Protein AF-A0A022QNS0-F1 (afdb_monomer)

pLDDT: mean 90.02, std 12.85, range [29.64, 98.75]

Structure (mmCIF, N/CA/C/O backbone):
data_AF-A0A022QNS0-F1
#
_entry.id   AF-A0A022QNS0-F1
#
loop_
_atom_site.group_PDB
_atom_site.id
_atom_site.type_symbol
_atom_site.label_atom_id
_atom_site.label_alt_id
_atom_site.label_comp_id
_atom_site.label_asym_id
_atom_site.label_entity_id
_atom_site.label_seq_id
_atom_site.pdbx_PDB_ins_code
_atom_site.Cartn_x
_atom_site.Cartn_y
_atom_site.Cartn_z
_atom_site.occupancy
_atom_site.B_iso_or_equiv
_atom_site.auth_seq_id
_atom_site.auth_comp_id
_atom_site.auth_asym_id
_atom_site.auth_atom_id
_atom_site.pdbx_PDB_model_num
ATOM 1 N N . MET A 1 1 ? 14.277 15.634 12.414 1.00 29.64 1 MET A N 1
ATOM 2 C CA . MET A 1 1 ? 14.971 14.650 11.561 1.00 29.64 1 MET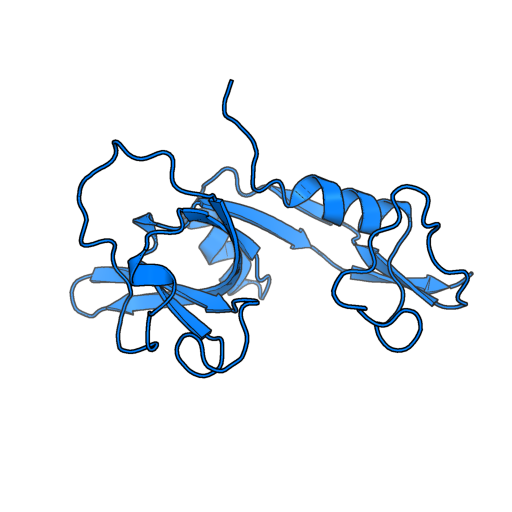 A CA 1
ATOM 3 C C . MET A 1 1 ? 14.335 13.301 11.860 1.00 29.64 1 MET A C 1
ATOM 5 O O . MET A 1 1 ? 14.650 12.698 12.873 1.00 29.64 1 MET A O 1
ATOM 9 N N . THR A 1 2 ? 13.288 12.937 11.122 1.00 36.44 2 THR A N 1
ATOM 10 C CA . THR A 1 2 ? 12.518 11.706 11.355 1.00 36.44 2 THR A CA 1
ATOM 11 C C . THR A 1 2 ? 13.233 10.544 10.680 1.00 36.44 2 THR A C 1
ATOM 13 O O . THR A 1 2 ? 13.563 10.625 9.501 1.00 36.44 2 THR A O 1
ATOM 16 N N . PHE A 1 3 ? 13.521 9.499 11.449 1.00 37.84 3 PHE A N 1
ATOM 17 C CA . PHE A 1 3 ? 14.147 8.268 10.980 1.00 37.84 3 PHE A CA 1
ATOM 18 C C . PHE A 1 3 ? 13.207 7.564 9.984 1.00 37.84 3 PHE A C 1
ATOM 20 O O . PHE A 1 3 ? 12.090 7.183 10.334 1.00 37.84 3 PHE A O 1
ATOM 27 N N . TYR A 1 4 ? 13.639 7.470 8.725 1.00 47.31 4 TYR A N 1
ATOM 28 C CA . TYR A 1 4 ? 12.920 6.840 7.615 1.00 47.31 4 TYR A CA 1
ATOM 29 C C . TYR A 1 4 ? 13.197 5.329 7.590 1.00 47.31 4 TYR A C 1
ATOM 31 O O . TYR A 1 4 ? 13.937 4.854 6.739 1.00 47.31 4 TYR A O 1
ATOM 39 N N . ASP A 1 5 ? 12.606 4.556 8.503 1.00 59.69 5 ASP A N 1
ATOM 40 C CA . ASP A 1 5 ? 12.737 3.083 8.458 1.00 59.69 5 ASP A CA 1
ATOM 41 C C . ASP A 1 5 ? 11.751 2.414 7.474 1.00 59.69 5 ASP A C 1
ATOM 43 O O . ASP A 1 5 ? 11.749 1.198 7.321 1.00 59.69 5 ASP A O 1
ATOM 47 N N . CYS A 1 6 ? 10.919 3.192 6.768 1.00 69.06 6 CYS A N 1
ATOM 48 C CA . CYS A 1 6 ? 10.006 2.717 5.718 1.00 69.06 6 CYS A CA 1
ATOM 49 C C . CYS A 1 6 ? 9.918 3.740 4.584 1.00 69.06 6 CYS A C 1
ATOM 51 O O . CYS A 1 6 ? 8.919 4.448 4.474 1.00 69.06 6 CYS A O 1
ATOM 53 N N . ASP A 1 7 ? 10.975 3.866 3.787 1.00 83.56 7 ASP A N 1
ATOM 54 C CA . ASP A 1 7 ? 10.961 4.688 2.576 1.00 83.56 7 ASP A CA 1
ATOM 55 C C . ASP A 1 7 ? 10.618 3.830 1.350 1.00 83.56 7 ASP A C 1
ATOM 57 O O . ASP A 1 7 ? 11.469 3.134 0.795 1.00 83.56 7 ASP A O 1
ATOM 61 N N . ALA A 1 8 ? 9.357 3.882 0.919 1.00 88.31 8 ALA A N 1
ATOM 62 C CA . ALA A 1 8 ? 8.904 3.214 -0.299 1.00 88.31 8 ALA A CA 1
ATOM 63 C C . ALA A 1 8 ? 9.342 3.932 -1.593 1.00 88.31 8 ALA A C 1
ATOM 65 O O . ALA A 1 8 ? 9.234 3.368 -2.682 1.00 88.31 8 ALA A O 1
ATOM 66 N N . ILE A 1 9 ? 9.852 5.163 -1.506 1.00 91.62 9 ILE A N 1
ATOM 67 C CA . ILE A 1 9 ? 10.226 5.971 -2.672 1.00 91.62 9 ILE A CA 1
ATOM 68 C C . ILE A 1 9 ? 11.539 5.464 -3.267 1.00 91.62 9 ILE A C 1
ATOM 70 O O . ILE A 1 9 ? 11.649 5.355 -4.489 1.00 91.62 9 ILE A O 1
ATOM 74 N N . ALA A 1 10 ? 12.522 5.117 -2.434 1.00 91.56 10 ALA A N 1
ATOM 75 C CA . ALA A 1 10 ? 13.810 4.590 -2.883 1.00 91.56 10 ALA A CA 1
ATOM 76 C C . ALA A 1 10 ? 13.692 3.332 -3.779 1.00 91.56 10 ALA A C 1
ATOM 78 O O . ALA A 1 10 ? 14.222 3.363 -4.897 1.00 91.56 10 ALA A O 1
ATOM 79 N N . PRO A 1 11 ? 12.981 2.252 -3.383 1.00 92.62 11 PRO A N 1
ATOM 80 C CA . PRO A 1 11 ? 12.809 1.091 -4.253 1.00 92.62 11 PRO A CA 1
ATOM 81 C C . PRO A 1 11 ? 12.012 1.429 -5.518 1.00 92.62 11 PRO A C 1
ATOM 83 O O . PRO A 1 11 ? 12.412 1.018 -6.602 1.00 92.62 11 PRO A O 1
ATOM 86 N N . LEU A 1 12 ? 10.950 2.241 -5.438 1.00 95.38 12 LEU A N 1
ATOM 87 C CA . LEU A 1 12 ? 10.206 2.659 -6.635 1.00 95.38 12 LEU A CA 1
ATOM 88 C C . LEU A 1 12 ? 11.068 3.484 -7.601 1.00 95.38 12 LEU A C 1
ATOM 90 O O . LEU A 1 12 ? 10.967 3.309 -8.813 1.00 95.38 12 LEU A O 1
ATOM 94 N N . SER A 1 13 ? 11.964 4.324 -7.083 1.00 94.25 13 SER A N 1
ATOM 95 C CA . SER A 1 13 ? 12.928 5.084 -7.889 1.00 94.25 13 SER A CA 1
ATOM 96 C C . SER A 1 13 ? 13.928 4.161 -8.588 1.00 94.25 13 SER A C 1
ATOM 98 O O . SER A 1 13 ? 14.302 4.409 -9.736 1.00 94.25 13 SER A O 1
ATOM 100 N N . TYR A 1 14 ? 14.335 3.066 -7.934 1.00 93.12 14 TYR A N 1
ATOM 101 C CA . TYR A 1 14 ? 15.128 2.019 -8.577 1.00 93.12 14 TYR A CA 1
ATOM 102 C C . TYR A 1 14 ? 14.353 1.379 -9.735 1.00 93.12 14 TYR A C 1
ATOM 104 O O . TYR A 1 14 ? 14.881 1.310 -10.845 1.00 93.12 14 TYR A O 1
ATOM 112 N N . VAL A 1 15 ? 13.090 0.986 -9.517 1.00 95.12 15 VAL A N 1
ATOM 113 C CA . VAL A 1 15 ? 12.242 0.412 -10.578 1.00 95.12 15 VAL A CA 1
ATOM 114 C C . VAL A 1 15 ? 12.036 1.407 -11.723 1.00 95.12 15 VAL A C 1
ATOM 116 O O . VAL A 1 15 ? 12.094 1.028 -12.887 1.00 95.12 15 VAL A O 1
ATOM 119 N N . GLN A 1 16 ? 11.860 2.696 -11.430 1.00 95.19 16 GLN A N 1
ATOM 120 C CA . GLN A 1 16 ? 11.718 3.734 -12.454 1.00 95.19 16 GLN A CA 1
ATOM 121 C C . GLN A 1 16 ? 12.976 3.854 -13.321 1.00 95.19 16 GLN A C 1
ATOM 123 O O . GLN A 1 16 ? 12.884 4.029 -14.536 1.00 95.19 16 GLN A O 1
ATOM 128 N N . ARG A 1 17 ? 14.159 3.762 -12.703 1.00 93.19 17 ARG A N 1
ATOM 129 C CA . ARG A 1 17 ? 15.442 3.978 -13.378 1.00 93.19 17 ARG A CA 1
ATOM 130 C C . ARG A 1 17 ? 15.931 2.749 -14.135 1.00 93.19 17 ARG A C 1
ATOM 132 O O . ARG A 1 17 ? 16.352 2.873 -15.283 1.00 93.19 17 ARG A O 1
ATOM 139 N N . TYR A 1 18 ? 15.875 1.586 -13.496 1.00 92.38 18 TYR A N 1
ATOM 140 C CA . TYR A 1 18 ? 16.515 0.358 -13.972 1.00 92.38 18 TYR A CA 1
ATOM 141 C C . TYR A 1 18 ? 15.525 -0.740 -14.361 1.00 92.38 18 TYR A C 1
ATOM 143 O O . TYR A 1 18 ? 15.909 -1.665 -15.073 1.00 92.38 18 TYR A O 1
ATOM 151 N N . GLY A 1 19 ? 14.275 -0.637 -13.907 1.00 93.94 19 GLY A N 1
ATOM 152 C CA . GLY A 1 19 ? 13.282 -1.695 -14.028 1.00 93.94 19 GLY A CA 1
ATOM 153 C C . GLY A 1 19 ? 13.555 -2.897 -13.127 1.00 93.94 19 GLY A C 1
ATOM 154 O O . GLY A 1 19 ? 14.604 -3.013 -12.489 1.00 93.94 19 GLY A O 1
ATOM 155 N N . VAL A 1 20 ? 12.581 -3.799 -13.077 1.00 94.50 20 VAL A N 1
ATOM 156 C CA . VAL A 1 20 ? 12.678 -5.101 -12.406 1.00 94.50 20 VAL A CA 1
ATOM 157 C C . VAL A 1 20 ? 12.255 -6.210 -13.362 1.00 94.50 20 VAL A C 1
ATOM 159 O O . VAL A 1 20 ? 11.386 -6.001 -14.207 1.00 94.50 20 VAL A O 1
ATOM 162 N N . CYS A 1 21 ? 12.887 -7.375 -13.251 1.00 93.75 21 CYS A N 1
ATOM 163 C CA . CYS A 1 21 ? 12.499 -8.576 -13.989 1.00 93.75 21 CYS A CA 1
ATOM 164 C C . CYS A 1 21 ? 11.391 -9.338 -13.248 1.00 93.75 21 CYS A C 1
ATOM 166 O O . CYS A 1 21 ? 10.996 -8.969 -12.137 1.00 93.75 21 CYS A O 1
ATOM 168 N N . LEU A 1 22 ? 10.911 -10.428 -13.844 1.00 91.75 22 LEU A N 1
ATOM 169 C CA . LEU A 1 22 ? 9.992 -11.330 -13.163 1.00 91.75 22 LEU A CA 1
ATOM 170 C C . LEU A 1 22 ? 10.716 -12.105 -12.056 1.00 91.75 22 LEU A C 1
ATOM 172 O O . LEU A 1 22 ? 11.914 -12.386 -12.137 1.00 91.75 22 LEU A O 1
ATOM 176 N N . ALA A 1 23 ? 9.964 -12.514 -11.034 1.00 90.81 23 ALA A N 1
ATOM 177 C CA . ALA A 1 23 ? 10.490 -13.369 -9.970 1.00 90.81 23 ALA A CA 1
ATOM 178 C C . ALA A 1 23 ? 10.961 -14.742 -10.492 1.00 90.81 23 ALA A C 1
ATOM 180 O O . ALA A 1 23 ? 11.808 -15.368 -9.867 1.00 90.81 23 ALA A O 1
ATOM 181 N N . SER A 1 24 ? 10.451 -15.207 -11.639 1.00 90.88 24 SER A N 1
ATOM 182 C CA . SER A 1 24 ? 10.941 -16.418 -12.314 1.00 90.88 24 SER A CA 1
ATOM 183 C C . SER A 1 24 ? 12.370 -16.274 -12.842 1.00 90.88 24 SER A C 1
ATOM 185 O O . SER A 1 24 ? 13.099 -17.261 -12.865 1.00 90.88 24 SER A O 1
ATOM 187 N N . ASP A 1 25 ? 12.773 -15.061 -13.231 1.00 90.75 25 ASP A N 1
ATOM 188 C CA . ASP A 1 25 ? 14.111 -14.779 -13.770 1.00 90.75 25 ASP A CA 1
ATOM 189 C C . ASP A 1 25 ? 15.118 -14.473 -12.656 1.00 90.75 25 ASP A C 1
ATOM 191 O O . ASP A 1 25 ? 16.322 -14.674 -12.815 1.00 90.75 25 ASP A O 1
ATOM 195 N N . HIS A 1 26 ? 14.626 -13.983 -11.515 1.00 89.31 26 HIS A N 1
ATOM 196 C CA . HIS A 1 26 ? 15.435 -13.684 -10.339 1.00 89.31 26 HIS A CA 1
ATOM 197 C C . HIS A 1 26 ? 14.666 -14.010 -9.045 1.00 89.31 26 HIS A C 1
ATOM 199 O O . HIS A 1 26 ? 14.072 -13.116 -8.426 1.00 89.31 26 HIS A O 1
ATOM 205 N N . PRO A 1 27 ? 14.642 -15.292 -8.633 1.00 90.00 27 PRO A N 1
ATOM 206 C CA . PRO A 1 27 ? 13.842 -15.748 -7.503 1.00 90.00 27 PRO A CA 1
ATOM 207 C C . PRO A 1 27 ? 14.342 -15.188 -6.173 1.00 90.00 27 PRO A C 1
ATOM 209 O O . PRO A 1 27 ? 15.537 -14.972 -5.966 1.00 90.00 27 PRO A O 1
ATOM 212 N N . TYR A 1 28 ? 13.413 -14.988 -5.238 1.00 88.88 28 TYR A N 1
ATOM 213 C CA . TYR A 1 28 ? 13.757 -14.595 -3.877 1.00 88.88 28 TYR A CA 1
ATOM 214 C C . TYR A 1 28 ? 14.454 -15.749 -3.148 1.00 88.88 28 TYR A C 1
ATOM 216 O O . TYR A 1 28 ? 13.912 -16.850 -3.044 1.00 88.88 28 TYR A O 1
ATOM 224 N N . LEU A 1 29 ? 15.643 -15.481 -2.609 1.00 87.19 29 LEU A N 1
ATOM 225 C CA . LEU A 1 29 ? 16.433 -16.438 -1.841 1.00 87.19 29 LEU A CA 1
ATOM 226 C C . LEU A 1 29 ? 16.578 -15.932 -0.404 1.00 87.19 29 LEU A C 1
ATOM 228 O O . LEU A 1 29 ? 17.270 -14.947 -0.140 1.00 87.19 29 LEU A O 1
ATOM 232 N N . LEU A 1 30 ? 15.913 -16.609 0.535 1.00 85.00 30 LEU A N 1
ATOM 233 C CA . LEU A 1 30 ? 15.929 -16.223 1.944 1.00 85.00 30 LEU A CA 1
ATOM 234 C C . LEU A 1 30 ? 17.366 -16.239 2.492 1.00 85.00 30 LEU A C 1
ATOM 236 O O . LEU A 1 30 ? 18.059 -17.250 2.418 1.00 85.00 30 LEU A O 1
ATOM 240 N N . GLY A 1 31 ? 17.803 -15.113 3.057 1.00 83.19 31 GLY A N 1
ATOM 241 C CA . GLY A 1 31 ? 19.144 -14.961 3.635 1.00 83.19 31 GLY A CA 1
ATOM 242 C C . GLY A 1 31 ? 20.259 -14.672 2.623 1.00 83.19 31 GLY A C 1
ATOM 243 O O . GLY A 1 31 ? 21.387 -14.412 3.040 1.00 83.19 31 GLY A O 1
ATOM 244 N N . ALA A 1 32 ? 19.966 -14.653 1.320 1.00 80.38 32 ALA A N 1
ATOM 245 C CA . ALA A 1 32 ? 20.917 -14.220 0.305 1.00 80.38 32 ALA A CA 1
ATOM 246 C C . ALA A 1 32 ? 20.838 -12.696 0.146 1.00 80.38 32 ALA A C 1
ATOM 248 O O . ALA A 1 32 ? 19.892 -12.158 -0.427 1.00 80.38 32 ALA A O 1
ATOM 249 N N . PHE A 1 33 ? 21.836 -11.990 0.674 1.00 81.25 33 PHE A N 1
ATOM 250 C CA . PHE A 1 33 ? 21.963 -10.547 0.511 1.00 81.25 33 PHE A CA 1
ATOM 251 C C . PHE A 1 33 ? 23.348 -10.206 -0.025 1.00 81.25 33 PHE A C 1
ATOM 253 O O . PHE A 1 33 ? 24.350 -10.384 0.666 1.00 81.25 33 PHE A O 1
ATOM 260 N N . ASP A 1 34 ? 23.388 -9.680 -1.246 1.00 82.06 34 ASP A N 1
ATOM 261 C CA . ASP A 1 34 ? 24.594 -9.135 -1.857 1.00 82.06 34 ASP A CA 1
ATOM 262 C C . ASP A 1 34 ? 24.383 -7.647 -2.162 1.00 82.06 34 ASP A C 1
ATOM 264 O O . ASP A 1 34 ? 23.544 -7.270 -2.978 1.00 82.06 34 ASP A O 1
ATOM 268 N N . ARG A 1 35 ? 25.165 -6.788 -1.497 1.00 80.38 35 ARG A N 1
ATOM 269 C CA . ARG A 1 35 ? 25.118 -5.326 -1.690 1.00 80.38 35 ARG A CA 1
ATOM 270 C C . ARG A 1 35 ? 25.614 -4.895 -3.068 1.00 80.38 35 ARG A C 1
ATOM 272 O O . ARG A 1 35 ? 25.348 -3.765 -3.465 1.00 80.38 35 ARG A O 1
ATOM 279 N N . ASN A 1 36 ? 26.343 -5.765 -3.760 1.00 82.44 36 ASN A N 1
ATOM 280 C CA . ASN A 1 36 ? 26.916 -5.509 -5.075 1.00 82.44 36 ASN A CA 1
ATOM 281 C C . ASN A 1 36 ? 26.130 -6.200 -6.197 1.00 82.44 36 ASN A C 1
ATOM 283 O O . ASN A 1 36 ? 26.573 -6.170 -7.348 1.00 82.44 36 ASN A O 1
ATOM 287 N N . ALA A 1 37 ? 24.977 -6.803 -5.878 1.00 81.19 37 ALA A N 1
ATOM 288 C CA . ALA A 1 37 ? 24.116 -7.434 -6.863 1.00 81.19 37 ALA A CA 1
ATOM 289 C C . ALA A 1 37 ? 23.738 -6.432 -7.963 1.00 81.19 37 ALA A C 1
ATOM 291 O O . ALA A 1 37 ? 23.300 -5.308 -7.699 1.00 81.19 37 ALA A O 1
ATOM 292 N N . GLN A 1 38 ? 23.915 -6.851 -9.212 1.00 80.75 38 GLN A N 1
ATOM 293 C CA . GLN A 1 38 ? 23.515 -6.066 -10.373 1.00 80.75 38 GLN A CA 1
ATOM 294 C C . GLN A 1 38 ? 22.089 -6.422 -10.787 1.00 80.75 38 GLN A C 1
ATOM 296 O O . GLN A 1 38 ? 21.613 -7.529 -10.540 1.00 80.75 38 GLN A O 1
ATOM 301 N N . SER A 1 39 ? 21.413 -5.475 -11.443 1.00 79.12 39 SER A N 1
ATOM 302 C CA . SER A 1 39 ? 20.118 -5.748 -12.068 1.00 79.12 39 SER A CA 1
ATOM 303 C C . SER A 1 39 ? 20.281 -6.904 -13.066 1.00 79.12 39 SER A C 1
ATOM 305 O O . SER A 1 39 ? 21.177 -6.820 -13.912 1.00 79.12 39 SER A O 1
ATOM 307 N N . PRO A 1 40 ? 19.439 -7.949 -13.010 1.00 84.25 40 PRO A N 1
ATOM 308 C CA . PRO A 1 40 ? 19.487 -9.048 -13.965 1.00 84.25 40 PRO A CA 1
ATOM 309 C C . PRO A 1 40 ? 19.441 -8.558 -15.418 1.00 84.25 40 PRO A C 1
ATOM 311 O O . PRO A 1 40 ? 18.744 -7.588 -15.751 1.00 84.25 40 PRO A O 1
ATOM 314 N N . ILE A 1 41 ? 20.203 -9.229 -16.283 1.00 87.62 41 ILE A N 1
ATOM 315 C CA . ILE A 1 41 ? 20.170 -9.007 -17.730 1.00 87.62 41 ILE A CA 1
ATOM 316 C C . ILE A 1 41 ? 19.075 -9.910 -18.293 1.00 87.62 41 ILE A C 1
ATOM 318 O O . ILE A 1 41 ? 19.234 -11.126 -18.350 1.00 87.62 41 ILE A O 1
ATOM 322 N N . VAL A 1 42 ? 17.961 -9.298 -18.672 1.00 91.19 42 VAL A N 1
ATOM 323 C CA . VAL A 1 42 ? 16.763 -9.947 -19.215 1.00 91.19 42 VAL A CA 1
ATOM 324 C C . VAL A 1 42 ? 16.234 -9.108 -20.375 1.00 91.19 42 VAL A C 1
ATOM 326 O O . VAL A 1 42 ? 16.494 -7.904 -20.413 1.00 91.19 42 VAL A O 1
ATOM 329 N N . SER A 1 43 ? 15.492 -9.731 -21.294 1.00 90.50 43 SER A N 1
ATOM 330 C CA . SER A 1 43 ? 14.921 -9.057 -22.469 1.00 90.50 43 SER A CA 1
ATOM 331 C C . SER A 1 43 ? 13.770 -8.106 -22.135 1.00 90.50 43 SER A C 1
ATOM 333 O O . SER A 1 43 ? 13.461 -7.219 -22.927 1.00 90.50 43 SER A O 1
ATOM 335 N N . GLU A 1 44 ? 13.127 -8.300 -20.981 1.00 93.88 44 GLU A N 1
ATOM 336 C CA . GLU A 1 44 ? 11.951 -7.547 -20.547 1.00 93.88 44 GLU A CA 1
ATOM 337 C C . GLU A 1 44 ? 12.121 -7.062 -19.109 1.00 93.88 44 GLU A C 1
ATOM 339 O O . GLU A 1 44 ? 12.422 -7.843 -18.202 1.00 93.88 44 GLU A O 1
ATOM 344 N N . LYS A 1 45 ? 11.890 -5.767 -18.881 1.00 95.00 45 LYS A N 1
ATOM 345 C CA . LYS A 1 45 ? 11.847 -5.184 -17.535 1.00 95.00 45 LYS A CA 1
ATOM 346 C C . LYS A 1 45 ? 10.566 -4.398 -17.323 1.00 95.00 45 LYS A C 1
ATOM 348 O O . LYS A 1 45 ? 10.144 -3.639 -18.187 1.00 95.00 45 LYS A O 1
ATOM 353 N N . ILE A 1 46 ? 9.980 -4.516 -16.139 1.00 95.94 46 ILE A N 1
ATOM 354 C CA . ILE A 1 46 ? 8.852 -3.688 -15.715 1.00 95.94 46 ILE A CA 1
ATOM 355 C C . ILE A 1 46 ? 9.406 -2.408 -15.096 1.00 95.94 46 ILE A C 1
ATOM 357 O O . ILE A 1 46 ? 10.205 -2.459 -14.158 1.00 95.94 46 ILE A O 1
ATOM 361 N N . LYS A 1 47 ? 8.963 -1.257 -15.602 1.00 96.50 47 LYS A N 1
ATOM 362 C CA . LYS A 1 47 ? 9.303 0.074 -15.088 1.00 96.50 47 LYS A CA 1
ATOM 363 C C . LYS A 1 47 ? 8.052 0.805 -14.652 1.00 96.50 47 LYS A C 1
ATOM 365 O O . LYS A 1 47 ? 6.974 0.618 -15.207 1.00 96.50 47 LYS A O 1
ATOM 370 N N . VAL A 1 48 ? 8.209 1.679 -13.666 1.00 96.44 48 VAL A N 1
ATOM 371 C CA . VAL A 1 48 ? 7.144 2.600 -13.259 1.00 96.44 48 VAL A CA 1
ATOM 372 C C . VAL A 1 48 ? 7.283 3.895 -14.049 1.00 96.44 48 VAL A C 1
ATOM 374 O O . VAL A 1 48 ? 8.394 4.395 -14.228 1.00 96.44 48 VAL A O 1
ATOM 377 N N . ARG A 1 49 ? 6.176 4.446 -14.553 1.00 95.69 49 ARG A N 1
ATOM 378 C CA . ARG A 1 49 ? 6.211 5.724 -15.274 1.00 95.69 49 ARG A CA 1
ATOM 379 C C . ARG A 1 49 ? 6.222 6.880 -14.294 1.00 95.69 49 ARG A C 1
ATOM 381 O O . ARG A 1 49 ? 7.077 7.760 -14.401 1.00 95.69 49 ARG A O 1
ATOM 388 N N . LYS A 1 50 ? 5.290 6.876 -13.343 1.00 96.50 50 LYS A N 1
ATOM 389 C CA . LYS A 1 50 ? 5.092 7.990 -12.426 1.00 96.50 50 LYS A CA 1
ATOM 390 C C . LYS A 1 50 ? 4.858 7.500 -11.003 1.00 96.50 50 LYS A C 1
ATOM 392 O O . LYS A 1 50 ? 4.116 6.560 -10.742 1.00 96.50 50 LYS A O 1
ATOM 397 N N . ILE A 1 51 ? 5.529 8.175 -10.081 1.00 97.06 51 ILE A N 1
ATOM 398 C CA . ILE A 1 51 ? 5.458 7.946 -8.642 1.00 97.06 51 ILE A CA 1
ATOM 399 C C . ILE A 1 51 ? 4.734 9.155 -8.052 1.00 97.06 51 ILE A C 1
ATOM 401 O O . ILE A 1 51 ? 5.146 10.292 -8.292 1.00 97.06 51 ILE A O 1
ATOM 405 N N . VAL A 1 52 ? 3.645 8.931 -7.318 1.00 97.75 52 VAL A N 1
ATOM 406 C CA . VAL A 1 52 ? 2.821 10.009 -6.754 1.00 97.75 52 VAL A CA 1
ATOM 407 C C . VAL A 1 52 ? 2.858 9.955 -5.237 1.00 97.75 52 VAL A C 1
ATOM 409 O O . VAL A 1 52 ? 2.418 8.980 -4.631 1.00 97.75 52 VAL A O 1
ATOM 412 N N . LEU A 1 53 ? 3.371 11.022 -4.624 1.00 97.12 53 LEU A N 1
ATOM 413 C CA . LEU A 1 53 ? 3.441 11.165 -3.172 1.00 97.12 53 LEU A CA 1
ATOM 414 C C . LEU A 1 53 ? 2.080 11.588 -2.612 1.00 97.12 53 LEU A C 1
ATOM 416 O O . LEU A 1 53 ? 1.479 12.549 -3.087 1.00 97.12 53 LEU A O 1
ATOM 420 N N . LEU A 1 54 ? 1.626 10.891 -1.575 1.00 96.50 54 LEU A N 1
ATOM 421 C CA . LEU A 1 54 ? 0.366 11.171 -0.881 1.00 96.50 54 LEU A CA 1
ATOM 422 C C . LEU A 1 54 ? 0.544 12.132 0.301 1.00 96.50 54 LEU A C 1
ATOM 424 O O . LEU A 1 54 ? -0.427 12.743 0.744 1.00 96.50 54 LEU A O 1
ATOM 428 N N . GLY A 1 55 ? 1.769 12.268 0.820 1.00 92.88 55 GLY A N 1
ATOM 429 C CA . GLY A 1 55 ? 2.102 13.214 1.890 1.00 92.88 55 GLY A CA 1
ATOM 430 C C . GLY A 1 55 ? 1.296 13.013 3.178 1.00 92.88 55 GLY A C 1
ATOM 431 O O . GLY A 1 55 ? 0.976 13.993 3.846 1.00 92.88 55 GLY A O 1
ATOM 432 N N . GLY A 1 56 ? 0.902 11.776 3.493 1.00 94.56 56 GLY A N 1
ATOM 433 C CA . GLY A 1 56 ? 0.059 11.458 4.647 1.00 94.56 56 GLY A CA 1
ATOM 434 C C . GLY A 1 56 ? -1.436 11.758 4.456 1.00 94.56 56 GLY A C 1
ATOM 435 O O . GLY A 1 56 ? -2.228 11.562 5.376 1.00 94.56 56 GLY A O 1
ATOM 436 N N . SER A 1 57 ? -1.871 12.235 3.283 1.00 97.69 57 SER A N 1
ATOM 437 C CA . SER A 1 57 ? -3.273 12.602 3.053 1.00 97.69 57 SER A CA 1
ATOM 438 C C . SER A 1 57 ? -4.164 11.374 2.865 1.00 97.69 57 SER A C 1
ATOM 440 O O . SER A 1 57 ? -4.172 10.748 1.805 1.00 97.69 57 SER A O 1
ATOM 442 N N . HIS A 1 58 ? -5.005 11.079 3.860 1.00 97.94 58 HIS A N 1
ATOM 443 C CA . HIS A 1 58 ? -6.039 10.042 3.752 1.00 97.94 58 HIS A CA 1
ATOM 444 C C . HIS A 1 58 ? -7.081 10.344 2.666 1.00 97.94 58 HIS A C 1
ATOM 446 O O . HIS A 1 58 ? -7.642 9.423 2.081 1.00 97.94 58 HIS A O 1
ATOM 452 N N . ILE A 1 59 ? -7.339 11.624 2.376 1.00 98.31 59 ILE A N 1
ATOM 453 C CA . ILE A 1 59 ? -8.282 12.027 1.325 1.00 98.31 59 ILE A CA 1
ATOM 454 C C . ILE A 1 59 ? -7.719 11.661 -0.051 1.00 98.31 59 ILE A C 1
ATOM 456 O O . ILE A 1 59 ? -8.413 11.039 -0.852 1.00 98.31 59 ILE A O 1
ATOM 460 N N . GLU A 1 60 ? -6.459 12.007 -0.320 1.00 98.50 60 GLU A N 1
ATOM 461 C CA . GLU A 1 60 ? -5.825 11.674 -1.600 1.00 98.50 60 GLU A CA 1
ATOM 462 C C . GLU A 1 60 ? -5.557 10.171 -1.724 1.00 98.50 60 GLU A C 1
ATOM 464 O O . GLU A 1 60 ? -5.700 9.615 -2.809 1.00 98.50 60 GLU A O 1
ATOM 469 N N . ALA A 1 61 ? -5.265 9.492 -0.612 1.00 98.56 61 ALA A N 1
ATOM 470 C CA . ALA A 1 61 ? -5.109 8.042 -0.579 1.00 98.56 61 ALA A CA 1
ATOM 471 C C . ALA A 1 61 ? -6.399 7.309 -0.983 1.00 98.56 61 ALA A C 1
ATOM 473 O O . ALA A 1 61 ? -6.364 6.418 -1.828 1.00 98.56 61 ALA A O 1
ATOM 474 N N . LYS A 1 62 ? -7.556 7.714 -0.443 1.00 98.69 62 LYS A N 1
ATOM 475 C CA . LYS A 1 62 ? -8.857 7.139 -0.831 1.00 98.69 62 LYS A CA 1
ATOM 476 C C . LYS A 1 62 ? -9.194 7.432 -2.293 1.00 98.69 62 LYS A C 1
ATOM 478 O O . LYS A 1 62 ? -9.570 6.515 -3.010 1.00 98.69 62 LYS A O 1
ATOM 483 N N . LYS A 1 63 ? -8.934 8.655 -2.776 1.00 98.56 63 LYS A N 1
ATOM 484 C CA . LYS A 1 63 ? -9.078 8.989 -4.207 1.00 98.56 63 LYS A CA 1
ATOM 485 C C . LYS A 1 63 ? -8.177 8.142 -5.109 1.00 98.56 63 LYS A C 1
ATOM 487 O O . LYS A 1 63 ? -8.565 7.854 -6.238 1.00 98.56 63 LYS A O 1
ATOM 492 N N . ALA A 1 64 ? -6.972 7.786 -4.657 1.00 98.44 64 ALA A N 1
ATOM 493 C CA . ALA A 1 64 ? -6.089 6.886 -5.395 1.00 98.44 64 ALA A CA 1
ATOM 494 C C . ALA A 1 64 ? -6.722 5.490 -5.507 1.00 98.44 64 ALA A C 1
ATOM 496 O O . ALA A 1 64 ? -6.839 4.972 -6.616 1.00 98.44 64 ALA A O 1
ATOM 497 N N . ILE A 1 65 ? -7.238 4.948 -4.397 1.00 98.69 65 ILE A N 1
ATOM 498 C CA . ILE A 1 65 ? -7.972 3.674 -4.382 1.00 98.69 65 ILE A CA 1
ATOM 499 C C . ILE A 1 65 ? -9.205 3.718 -5.297 1.00 98.69 65 ILE A C 1
ATOM 501 O O . ILE A 1 65 ? -9.382 2.809 -6.102 1.00 98.69 65 ILE A O 1
ATOM 505 N N . ASP A 1 66 ? -10.007 4.787 -5.251 1.00 98.56 66 ASP A N 1
ATOM 506 C CA . ASP A 1 66 ? -11.197 4.956 -6.106 1.00 98.56 66 ASP A CA 1
ATOM 507 C C . ASP A 1 66 ? -10.862 4.951 -7.605 1.00 98.56 66 ASP A C 1
ATOM 509 O O . ASP A 1 66 ? -11.684 4.583 -8.443 1.00 98.56 66 ASP A O 1
ATOM 513 N N . ARG A 1 67 ? -9.639 5.363 -7.954 1.00 97.94 67 ARG A N 1
ATOM 514 C CA . ARG A 1 67 ? -9.108 5.357 -9.325 1.00 97.94 67 ARG A CA 1
ATOM 515 C C . ARG A 1 67 ? -8.396 4.052 -9.687 1.00 97.94 67 ARG A C 1
ATOM 517 O O . ARG A 1 67 ? -7.819 3.961 -10.764 1.00 97.94 67 ARG A O 1
ATOM 524 N N . GLY A 1 68 ? -8.434 3.051 -8.809 1.00 97.38 68 GLY A N 1
ATOM 525 C CA . GLY A 1 68 ? -7.795 1.757 -9.026 1.00 97.38 68 GLY A CA 1
ATOM 526 C C . GLY A 1 68 ? -6.289 1.749 -8.760 1.00 97.38 68 GLY A C 1
ATOM 527 O O . GLY A 1 68 ? -5.603 0.861 -9.259 1.00 97.38 68 GLY A O 1
ATOM 528 N N . HIS A 1 69 ? -5.765 2.703 -7.982 1.00 98.06 69 HIS A N 1
ATOM 529 C CA . HIS A 1 69 ? -4.360 2.741 -7.575 1.00 98.06 69 HIS A CA 1
ATOM 530 C C . HIS A 1 69 ? -4.197 2.341 -6.099 1.00 98.06 69 HIS A C 1
ATOM 532 O O . HIS A 1 69 ? -4.382 3.180 -5.210 1.00 98.06 69 HIS A O 1
ATOM 538 N N . PRO A 1 70 ? -3.798 1.087 -5.812 1.00 98.31 70 PRO A N 1
ATOM 539 C CA . PRO A 1 70 ? -3.248 0.715 -4.515 1.00 98.31 70 PRO A CA 1
ATOM 540 C C . PRO A 1 70 ? -2.072 1.615 -4.133 1.00 98.31 70 PRO A C 1
ATOM 542 O O . PRO A 1 70 ? -1.291 2.033 -4.993 1.00 98.31 70 PRO A O 1
ATOM 545 N N . PHE A 1 71 ? -1.912 1.881 -2.840 1.00 98.44 71 PHE A N 1
ATOM 546 C CA . PHE A 1 71 ? -0.819 2.712 -2.339 1.00 98.44 71 PHE A CA 1
ATOM 547 C C . PHE A 1 71 ? -0.017 1.994 -1.259 1.00 98.44 71 PHE A C 1
ATOM 549 O O . PHE A 1 71 ? -0.525 1.129 -0.553 1.00 98.44 71 PHE A O 1
ATOM 556 N N . ILE A 1 72 ? 1.247 2.371 -1.112 1.00 98.12 72 ILE A N 1
ATOM 557 C CA . ILE A 1 72 ? 2.114 1.896 -0.040 1.00 98.12 72 ILE A CA 1
ATOM 558 C C . ILE A 1 72 ? 1.930 2.818 1.167 1.00 98.12 72 ILE A C 1
ATOM 560 O O . ILE A 1 72 ? 2.052 4.044 1.059 1.00 98.12 72 ILE A O 1
ATOM 564 N N . GLY A 1 73 ? 1.608 2.225 2.313 1.00 96.50 73 GLY A N 1
ATOM 565 C CA . GLY A 1 73 ? 1.451 2.910 3.591 1.00 96.50 73 GLY A CA 1
ATOM 566 C C . GLY A 1 73 ? 2.491 2.447 4.607 1.00 96.50 73 GLY A C 1
ATOM 567 O O . GLY A 1 73 ? 2.887 1.283 4.616 1.00 96.50 73 GLY A O 1
ATOM 568 N N . GLY A 1 74 ? 2.922 3.356 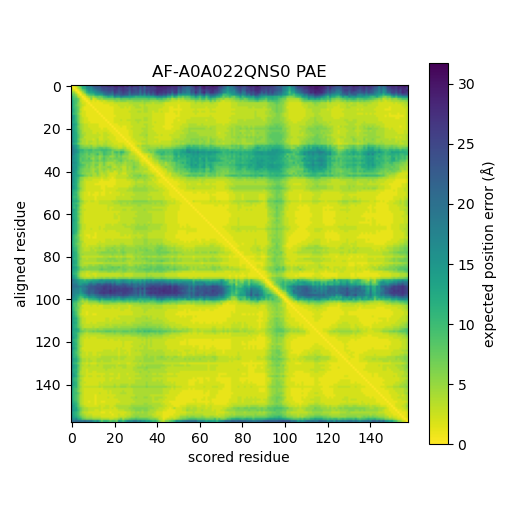5.478 1.00 94.56 74 GLY A N 1
ATOM 569 C CA . GLY A 1 74 ? 3.744 3.021 6.637 1.00 94.56 74 GLY A CA 1
ATOM 570 C C . GLY A 1 74 ? 2.878 2.700 7.854 1.00 94.56 74 GLY A C 1
ATOM 571 O O . GLY A 1 74 ? 1.922 3.417 8.131 1.00 94.56 74 GLY A O 1
ATOM 572 N N . ILE A 1 75 ? 3.233 1.666 8.610 1.00 92.38 75 ILE A N 1
ATOM 573 C CA . ILE A 1 75 ? 2.586 1.296 9.875 1.00 92.38 75 ILE A CA 1
ATOM 574 C C . ILE A 1 75 ? 3.624 1.068 10.969 1.00 92.38 75 ILE A C 1
ATOM 576 O O . ILE A 1 75 ? 4.720 0.569 10.724 1.00 92.38 75 ILE A O 1
ATOM 580 N N . THR A 1 76 ? 3.271 1.419 12.201 1.00 88.69 76 THR A N 1
ATOM 581 C CA . THR A 1 76 ? 4.036 1.023 13.385 1.00 88.69 76 THR A CA 1
ATOM 582 C C . THR A 1 76 ? 3.694 -0.415 13.770 1.00 88.69 76 THR A C 1
ATOM 584 O O . THR A 1 76 ? 2.524 -0.751 13.949 1.00 88.69 76 THR A O 1
ATOM 587 N N . VAL A 1 77 ? 4.707 -1.265 13.941 1.00 88.31 77 VAL A N 1
ATOM 588 C CA . VAL A 1 77 ? 4.530 -2.669 14.326 1.00 88.31 77 VAL A CA 1
ATOM 589 C C . VAL A 1 77 ? 4.432 -2.787 15.841 1.00 88.31 77 VAL A C 1
ATOM 591 O O . VAL A 1 77 ? 5.432 -2.794 16.562 1.00 88.31 77 VAL A O 1
ATOM 594 N N . PHE A 1 78 ? 3.202 -2.895 16.332 1.00 87.50 78 PHE A N 1
ATOM 595 C CA . PHE A 1 78 ? 2.9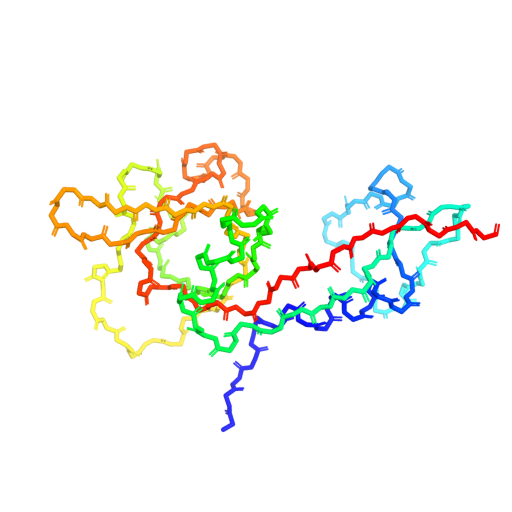35 -3.245 17.723 1.00 87.50 78 PHE A CA 1
ATOM 596 C C . PHE A 1 78 ? 3.068 -4.764 17.920 1.00 87.50 78 PHE A C 1
ATOM 598 O O . PHE A 1 78 ? 2.806 -5.521 16.983 1.00 87.50 78 PHE A O 1
ATOM 605 N N . PRO A 1 79 ? 3.421 -5.248 19.127 1.00 85.44 79 PRO A N 1
ATOM 606 C CA . PRO A 1 79 ? 3.545 -6.685 19.377 1.00 85.44 79 PRO A CA 1
ATOM 607 C C . PRO A 1 79 ? 2.286 -7.493 19.024 1.00 85.44 79 PRO A C 1
ATOM 609 O O . PRO A 1 79 ? 2.396 -8.603 18.518 1.00 85.44 79 PRO A O 1
ATOM 612 N N . ASP A 1 80 ? 1.099 -6.926 19.248 1.00 88.88 80 ASP A N 1
ATOM 613 C CA . ASP A 1 80 ? -0.188 -7.565 18.955 1.00 88.88 80 ASP A CA 1
ATOM 614 C C . ASP A 1 80 ? -0.603 -7.474 17.476 1.00 88.88 80 ASP A C 1
ATOM 616 O O . ASP A 1 80 ? -1.515 -8.187 17.061 1.00 88.88 80 ASP A O 1
ATOM 620 N N . LEU A 1 81 ? 0.072 -6.652 16.660 1.00 91.81 81 LEU A N 1
ATOM 621 C CA . LEU A 1 81 ? -0.107 -6.665 15.206 1.00 91.81 81 LEU A CA 1
ATOM 622 C C . LEU A 1 81 ? 0.472 -7.947 14.602 1.00 91.81 81 LEU A C 1
ATOM 624 O O . LEU A 1 81 ? -0.116 -8.508 13.683 1.00 91.81 81 LEU A O 1
ATOM 628 N N . GLY A 1 82 ? 1.609 -8.422 15.121 1.00 90.06 82 GLY A N 1
ATOM 629 C CA . GLY A 1 82 ? 2.283 -9.620 14.610 1.00 90.06 82 GLY A CA 1
ATOM 630 C C . GLY A 1 82 ? 1.446 -10.895 14.739 1.00 90.06 82 GLY A C 1
ATOM 631 O O . GLY A 1 82 ? 1.573 -11.790 13.915 1.00 90.06 82 GLY A O 1
ATOM 632 N N . THR A 1 83 ? 0.551 -10.955 15.727 1.00 91.25 83 THR A N 1
ATOM 633 C CA . THR A 1 83 ? -0.354 -12.090 15.975 1.00 91.25 83 THR A CA 1
ATOM 634 C C . THR A 1 83 ? -1.809 -11.770 15.620 1.00 91.25 83 THR A C 1
ATOM 636 O O . THR A 1 83 ? -2.729 -12.372 16.172 1.00 91.25 83 THR A O 1
ATOM 639 N N . PHE A 1 84 ? -2.052 -10.768 14.773 1.00 94.56 84 PHE A N 1
ATOM 640 C CA . PHE A 1 84 ? -3.405 -10.403 14.369 1.00 94.56 84 PHE A CA 1
ATOM 641 C C . PHE A 1 84 ? -4.019 -11.485 13.464 1.00 94.56 84 PHE A C 1
ATOM 643 O O . PHE A 1 84 ? -3.543 -11.715 12.360 1.00 94.56 84 PHE A O 1
ATOM 650 N N . GLU A 1 85 ? -5.116 -12.103 13.913 1.00 95.31 85 GLU A N 1
ATOM 651 C CA . GLU A 1 85 ? -5.829 -13.190 13.208 1.00 95.31 85 GLU A CA 1
ATOM 652 C C . GLU A 1 85 ? -6.793 -12.709 12.100 1.00 95.31 85 GLU A C 1
ATOM 654 O O . GLU A 1 85 ? -7.678 -13.450 11.682 1.00 95.31 85 GLU A O 1
ATOM 659 N N . GLY A 1 86 ? -6.768 -11.429 11.714 1.00 94.94 86 GLY A N 1
ATOM 660 C CA . GLY A 1 86 ? -7.634 -10.914 10.637 1.00 94.94 86 GLY A CA 1
ATOM 661 C C . GLY A 1 86 ? -9.091 -10.645 11.030 1.00 94.94 86 GLY A C 1
ATOM 662 O O . GLY A 1 86 ? -9.864 -10.096 10.244 1.00 94.94 86 GLY A O 1
ATOM 663 N N . LYS A 1 87 ? -9.491 -10.976 12.262 1.00 94.25 87 LYS A N 1
ATOM 664 C CA . LYS A 1 87 ? -10.867 -10.782 12.739 1.00 94.25 87 LYS A CA 1
ATOM 665 C C . LYS A 1 87 ? -11.141 -9.320 13.094 1.00 94.25 87 LYS A C 1
ATOM 667 O O . LYS A 1 87 ? -10.613 -8.782 14.068 1.00 94.25 87 LYS A O 1
ATOM 672 N N . GLY A 1 88 ? -12.062 -8.707 12.353 1.00 95.75 88 GLY A N 1
ATOM 673 C CA . GLY A 1 88 ? -12.501 -7.331 12.586 1.00 95.75 88 GLY A CA 1
ATOM 674 C C . GLY A 1 88 ? -11.456 -6.298 12.161 1.00 95.75 88 GLY A C 1
ATOM 675 O O . GLY A 1 88 ? -10.627 -6.564 11.300 1.00 95.75 88 GLY A O 1
ATOM 676 N N . ILE A 1 89 ? -11.533 -5.095 12.733 1.00 97.31 89 ILE A N 1
ATOM 677 C CA . ILE A 1 89 ? -10.585 -4.006 12.456 1.00 97.31 89 ILE A CA 1
ATOM 678 C C . ILE A 1 89 ? -9.504 -4.014 13.538 1.00 97.31 89 ILE A C 1
ATOM 680 O O . ILE A 1 89 ? -9.802 -3.843 14.726 1.00 97.31 89 ILE A O 1
ATOM 684 N N . TYR A 1 90 ? -8.250 -4.185 13.132 1.00 96.06 90 TYR A N 1
ATOM 685 C CA . TYR A 1 90 ? -7.107 -4.022 14.012 1.00 96.06 90 TYR A CA 1
ATOM 686 C C . TYR A 1 90 ? -7.006 -2.570 14.483 1.00 96.06 90 TYR A C 1
ATOM 688 O O . TYR A 1 90 ? -7.059 -1.6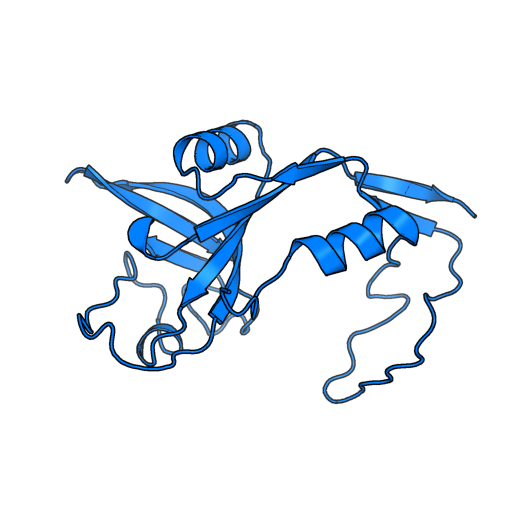15 13.702 1.00 96.06 90 TYR A O 1
ATOM 696 N N . ARG A 1 91 ? -6.834 -2.426 15.795 1.00 92.00 91 ARG A N 1
ATOM 697 C CA . ARG A 1 91 ? -6.623 -1.161 16.492 1.00 92.00 91 ARG A CA 1
ATOM 698 C C . ARG A 1 91 ? -5.499 -1.379 17.480 1.00 92.00 91 ARG A C 1
ATOM 700 O O . ARG A 1 91 ? -5.487 -2.398 18.170 1.00 92.00 91 ARG A O 1
ATOM 707 N N . ASN A 1 92 ? -4.628 -0.393 17.627 1.00 81.69 92 ASN A N 1
ATOM 708 C CA . ASN A 1 92 ? -3.647 -0.437 18.687 1.00 81.69 92 ASN A CA 1
ATOM 709 C C . ASN A 1 92 ? -4.343 -0.167 20.032 1.00 81.69 92 ASN A C 1
ATOM 711 O O . ASN A 1 92 ? -4.708 0.967 20.348 1.00 81.69 92 ASN A O 1
ATOM 715 N N . LYS A 1 93 ? -4.519 -1.215 20.841 1.00 68.12 93 LYS A N 1
ATOM 716 C CA . LYS A 1 93 ? -5.071 -1.100 22.203 1.00 68.12 93 LYS A CA 1
ATOM 717 C C . LYS A 1 93 ? -4.033 -0.578 23.199 1.00 68.12 93 LYS A C 1
ATOM 719 O O . LYS A 1 93 ? -4.384 -0.065 24.263 1.00 68.12 93 LYS A O 1
ATOM 724 N N . LEU A 1 94 ? -2.751 -0.680 22.854 1.00 63.56 94 LEU A N 1
ATOM 725 C CA . LEU A 1 94 ? -1.628 -0.225 23.656 1.00 63.56 94 LEU A CA 1
ATOM 726 C C . LEU A 1 94 ? -1.441 1.277 23.408 1.00 63.56 94 LEU A C 1
ATOM 728 O O . LEU A 1 94 ? -0.611 1.695 22.607 1.00 63.56 94 LEU A O 1
ATOM 732 N N . LYS A 1 95 ? -2.192 2.119 24.131 1.00 57.91 95 LYS A N 1
ATOM 733 C CA . LYS A 1 95 ? -2.127 3.602 24.088 1.00 57.91 95 LYS A CA 1
ATOM 734 C C . LYS A 1 95 ? -0.727 4.218 24.334 1.00 57.91 95 LYS A C 1
ATOM 736 O O . LYS A 1 95 ? -0.593 5.437 24.405 1.00 57.91 95 LYS A O 1
ATOM 741 N N . ASN A 1 96 ? 0.314 3.407 24.513 1.00 56.81 96 ASN A N 1
ATOM 742 C CA . ASN A 1 96 ? 1.642 3.831 24.929 1.00 56.81 96 ASN A CA 1
ATOM 743 C C . ASN A 1 96 ? 2.510 4.251 23.740 1.00 56.81 96 ASN A C 1
ATOM 745 O O . ASN A 1 96 ? 3.171 3.429 23.127 1.00 56.81 96 ASN A O 1
ATOM 749 N N . LYS A 1 97 ? 2.588 5.555 23.474 1.00 54.88 97 LYS A N 1
ATOM 750 C CA . LYS A 1 97 ? 3.439 6.155 22.428 1.00 54.88 97 LYS A CA 1
ATOM 751 C C . LYS A 1 97 ? 4.956 6.112 22.722 1.00 54.88 97 LYS A C 1
ATOM 753 O O . LYS A 1 97 ? 5.734 6.631 21.935 1.00 54.88 97 LYS A O 1
ATOM 758 N N . ASN A 1 98 ? 5.381 5.506 23.837 1.00 52.81 98 ASN A N 1
ATOM 759 C CA . ASN A 1 98 ? 6.742 5.625 24.390 1.00 52.81 98 ASN A CA 1
ATOM 760 C C . ASN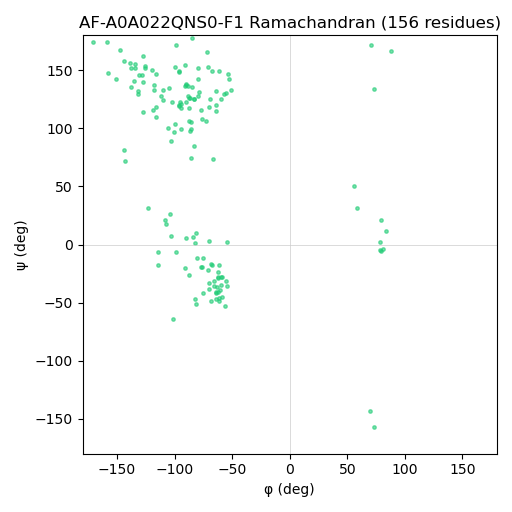 A 1 98 ? 7.646 4.400 24.153 1.00 52.81 98 ASN A C 1
ATOM 762 O O . ASN A 1 98 ? 8.560 4.149 24.937 1.00 52.81 98 ASN A O 1
ATOM 766 N N . LYS A 1 99 ? 7.409 3.609 23.103 1.00 59.31 99 LYS A N 1
ATOM 767 C CA . LYS A 1 99 ? 8.324 2.529 22.706 1.00 59.31 99 LYS A CA 1
ATOM 768 C C . LYS A 1 99 ? 8.860 2.792 21.302 1.00 59.31 99 LYS A C 1
ATOM 770 O O . LYS A 1 99 ? 8.098 3.169 20.417 1.00 59.31 99 LYS A O 1
ATOM 775 N N . ASN A 1 100 ? 10.162 2.558 21.117 1.00 62.25 100 ASN A N 1
ATOM 776 C CA . ASN A 1 100 ? 10.828 2.494 19.814 1.00 62.25 100 ASN A CA 1
ATOM 777 C C . ASN A 1 100 ? 10.311 1.267 19.051 1.00 62.25 100 ASN A C 1
ATOM 779 O O . ASN A 1 100 ? 10.962 0.225 19.008 1.00 62.25 100 ASN A O 1
ATOM 783 N N . TRP A 1 101 ? 9.085 1.347 18.550 1.00 72.50 101 TRP A N 1
ATOM 784 C CA . TRP A 1 101 ? 8.493 0.294 17.744 1.00 72.50 101 TRP A CA 1
ATOM 785 C C . TRP A 1 101 ? 9.013 0.373 16.315 1.00 72.50 101 TRP A C 1
ATOM 787 O O . TRP A 1 101 ? 9.217 1.463 15.779 1.00 72.50 101 TRP A O 1
ATOM 797 N N . ALA A 1 102 ? 9.231 -0.796 15.716 1.00 82.88 102 ALA A N 1
ATOM 798 C CA . ALA A 1 102 ? 9.645 -0.895 14.328 1.00 82.88 102 ALA A CA 1
ATOM 799 C C . ALA A 1 102 ? 8.568 -0.296 13.414 1.00 82.88 102 ALA A C 1
ATOM 801 O O . ALA A 1 102 ? 7.372 -0.354 13.717 1.00 82.88 102 ALA A O 1
ATOM 802 N N . ARG A 1 103 ? 8.994 0.263 12.283 1.00 86.69 103 ARG A N 1
ATOM 803 C CA . ARG A 1 103 ? 8.091 0.625 11.191 1.00 86.69 103 ARG A CA 1
ATOM 804 C C . ARG A 1 103 ? 8.073 -0.501 10.162 1.00 86.69 103 ARG A C 1
ATOM 806 O O . ARG A 1 103 ? 9.070 -1.196 9.991 1.00 86.69 103 ARG A O 1
ATOM 813 N N . HIS A 1 104 ? 6.940 -0.671 9.494 1.00 92.88 104 HIS A N 1
ATOM 814 C CA . HIS A 1 104 ? 6.760 -1.601 8.381 1.00 92.88 104 HIS A CA 1
ATOM 815 C C . HIS A 1 104 ? 6.010 -0.924 7.232 1.00 92.88 104 HIS A C 1
ATOM 817 O O . HIS A 1 104 ? 5.230 0.005 7.459 1.00 92.88 104 HIS A O 1
ATOM 823 N N . ALA A 1 105 ? 6.262 -1.373 6.005 1.00 95.19 105 ALA A N 1
ATOM 824 C CA . ALA A 1 105 ? 5.574 -0.904 4.809 1.00 95.19 105 ALA A CA 1
ATOM 825 C C . ALA A 1 105 ? 4.578 -1.968 4.351 1.00 95.19 105 ALA A C 1
ATOM 827 O O . ALA A 1 105 ? 4.906 -3.152 4.294 1.00 95.19 105 ALA A O 1
ATOM 828 N N . VAL A 1 106 ? 3.365 -1.546 4.011 1.00 97.06 106 VAL A N 1
ATOM 829 C CA . VAL A 1 106 ? 2.289 -2.442 3.583 1.00 97.06 106 VAL A CA 1
ATOM 830 C C . VAL A 1 106 ? 1.580 -1.901 2.348 1.00 97.06 106 VAL A C 1
ATOM 832 O O . VAL A 1 106 ? 1.573 -0.689 2.116 1.00 97.06 106 VAL A O 1
ATOM 835 N N . LEU A 1 107 ? 0.964 -2.785 1.562 1.00 98.44 107 LEU A N 1
ATOM 836 C CA . LEU A 1 107 ? 0.156 -2.386 0.414 1.00 98.44 107 LEU A CA 1
ATOM 837 C C . LEU A 1 107 ? -1.294 -2.188 0.857 1.00 98.44 107 LEU A C 1
ATOM 839 O O . LEU A 1 107 ? -1.922 -3.100 1.386 1.00 98.44 107 LEU A O 1
ATOM 843 N N . VAL A 1 108 ? -1.848 -1.005 0.630 1.00 98.75 108 VAL A N 1
ATOM 844 C CA . VAL A 1 108 ? -3.262 -0.716 0.856 1.00 98.75 108 VAL A CA 1
ATOM 845 C C . VAL A 1 108 ? -4.012 -0.906 -0.452 1.00 98.75 108 VAL A C 1
ATOM 847 O O . VAL A 1 108 ? -3.711 -0.248 -1.447 1.00 98.75 108 VAL A O 1
ATOM 850 N N . VAL A 1 109 ? -4.995 -1.804 -0.437 1.00 98.62 109 VAL A N 1
ATOM 851 C CA . VAL A 1 109 ? -5.749 -2.243 -1.626 1.00 98.62 109 VAL A CA 1
ATOM 852 C C . VAL A 1 109 ? -7.224 -1.845 -1.580 1.00 98.62 109 VAL A C 1
ATOM 854 O O . VAL A 1 109 ? -7.954 -2.034 -2.546 1.00 98.62 109 VAL A O 1
ATOM 857 N N . GLY A 1 110 ? -7.680 -1.288 -0.460 1.00 98.75 110 GLY A N 1
ATOM 858 C CA . GLY A 1 110 ? -9.062 -0.869 -0.280 1.00 98.75 110 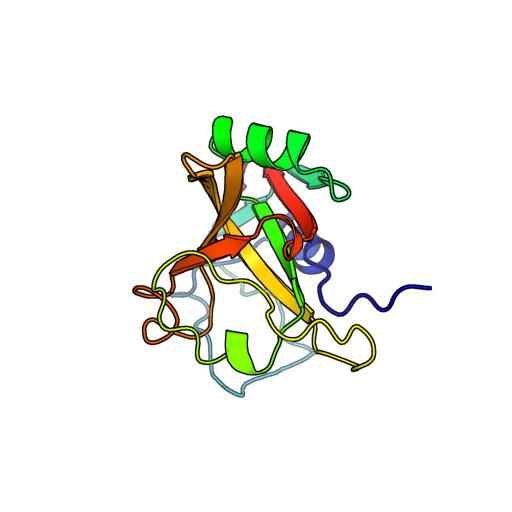GLY A CA 1
ATOM 859 C C . GLY A 1 110 ? -9.259 -0.067 0.997 1.00 98.75 110 GLY A C 1
ATOM 860 O O . GLY A 1 110 ? -8.355 0.050 1.826 1.00 98.75 110 GLY A O 1
ATOM 861 N N . TYR A 1 111 ? -10.462 0.461 1.182 1.00 98.75 111 TYR A N 1
ATOM 862 C CA . TYR A 1 111 ? -10.884 1.085 2.431 1.00 98.75 111 TY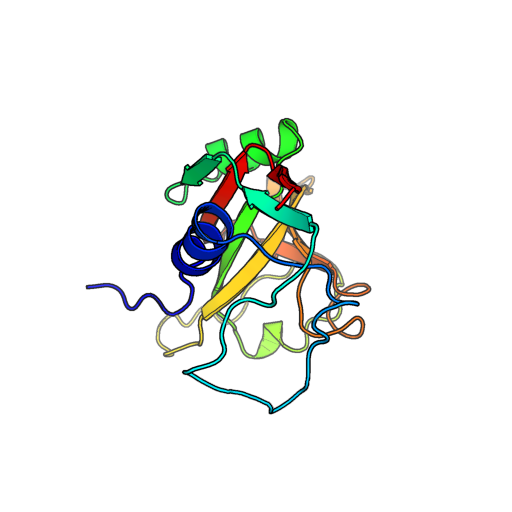R A CA 1
ATOM 863 C C . TYR A 1 111 ? -12.378 0.861 2.666 1.00 98.75 111 TYR A C 1
ATOM 865 O O . TYR A 1 111 ? -13.108 0.423 1.778 1.00 98.75 111 TYR A O 1
ATOM 873 N N . GLY A 1 112 ? -12.835 1.145 3.879 1.00 98.44 112 GLY A N 1
ATOM 874 C CA . GLY A 1 112 ? -14.247 1.121 4.221 1.00 98.44 112 GLY A CA 1
ATOM 875 C C . GLY A 1 112 ? -14.542 1.956 5.455 1.00 98.44 112 GLY A C 1
ATOM 876 O O . GLY A 1 112 ? -13.639 2.472 6.114 1.00 98.44 112 GLY A O 1
ATOM 877 N N . VAL A 1 113 ? -15.832 2.079 5.751 1.00 98.06 113 VAL A N 1
ATOM 878 C CA . VAL A 1 113 ? -16.339 2.793 6.921 1.00 98.06 113 VAL A CA 1
ATOM 879 C C . VAL A 1 113 ? -17.365 1.900 7.604 1.00 98.06 113 VAL A C 1
ATOM 881 O O . VAL A 1 113 ? -18.227 1.317 6.945 1.00 98.06 113 VAL A O 1
ATOM 884 N N . THR A 1 114 ? -17.258 1.735 8.919 1.00 97.31 114 THR A N 1
ATOM 885 C CA . THR A 1 114 ? -18.263 0.999 9.692 1.00 97.31 114 THR A CA 1
ATOM 886 C C . THR A 1 114 ? -19.556 1.806 9.810 1.00 97.31 114 THR A C 1
ATOM 888 O O . THR A 1 114 ? -19.573 3.020 9.621 1.00 97.31 114 THR A O 1
ATOM 891 N N . PHE A 1 115 ? -20.651 1.158 10.218 1.00 96.25 115 PHE A N 1
ATOM 892 C CA . PHE A 1 115 ? -21.908 1.860 10.508 1.00 96.25 115 PHE A CA 1
ATOM 893 C C . PHE A 1 115 ? -21.758 2.936 11.602 1.00 96.25 115 PHE A C 1
ATOM 895 O O . PHE A 1 115 ? -22.477 3.929 11.601 1.00 96.25 115 PHE A O 1
ATOM 902 N N . SER A 1 116 ? -20.800 2.764 12.519 1.00 94.94 116 SER A N 1
ATOM 903 C CA . SER A 1 116 ? -20.483 3.740 13.566 1.00 94.94 116 SER A CA 1
ATOM 904 C C . SER A 1 116 ? -19.535 4.856 13.106 1.00 94.94 116 SER A C 1
ATOM 906 O O . SER A 1 116 ? -19.092 5.640 13.940 1.00 94.94 116 SER A O 1
ATOM 908 N N . GLY A 1 117 ? -19.193 4.919 11.814 1.00 96.50 117 GLY A N 1
ATOM 909 C CA . GLY A 1 117 ? -18.342 5.961 11.235 1.00 96.50 117 GLY A CA 1
ATOM 910 C C . GLY A 1 117 ? -16.837 5.721 11.364 1.00 96.50 117 GLY A C 1
ATOM 911 O O . GLY A 1 117 ? -16.058 6.631 11.105 1.00 96.50 117 GLY A O 1
ATOM 912 N N . GLU A 1 118 ? -16.400 4.525 11.764 1.00 95.81 118 GLU A N 1
ATOM 913 C CA . GLU A 1 118 ? -14.972 4.229 11.876 1.00 95.81 118 GLU A CA 1
ATOM 914 C C . GLU A 1 118 ? -14.385 3.838 10.522 1.00 95.81 118 GLU A C 1
ATOM 916 O O . GLU A 1 118 ? -14.843 2.886 9.888 1.00 95.81 118 GLU A O 1
ATOM 921 N N . GLU A 1 119 ? -13.339 4.543 10.107 1.00 98.06 119 GLU A N 1
ATOM 922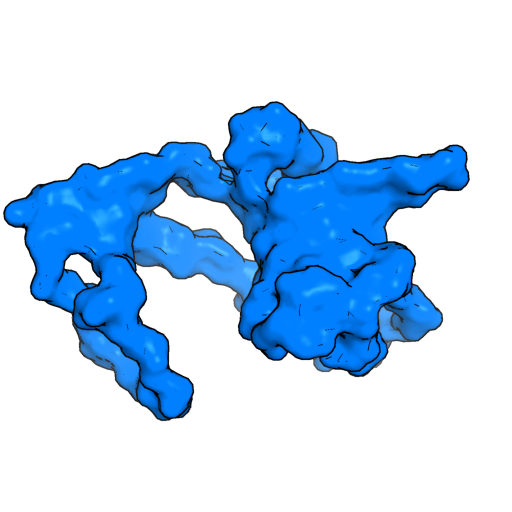 C CA . GLU A 1 119 ? -12.656 4.301 8.842 1.00 98.06 119 GLU A CA 1
ATOM 923 C C . GLU A 1 119 ? -11.508 3.298 8.996 1.00 98.06 119 GLU A C 1
ATOM 925 O O . GLU A 1 119 ? -10.703 3.365 9.931 1.00 98.06 119 GLU A O 1
ATOM 930 N N . TYR A 1 120 ? -11.406 2.377 8.044 1.00 98.50 120 TYR A N 1
ATOM 931 C CA . TYR A 1 120 ? -10.339 1.386 7.997 1.00 98.50 120 TYR A CA 1
ATOM 932 C C . TYR A 1 120 ? -9.814 1.199 6.576 1.00 98.50 120 TYR A C 1
ATOM 934 O O . TYR A 1 120 ? -10.545 1.338 5.596 1.00 98.50 120 TYR A O 1
ATOM 942 N N . TYR A 1 121 ? -8.546 0.818 6.477 1.00 98.75 121 TYR A N 1
ATOM 943 C CA . TYR A 1 121 ? -7.920 0.342 5.253 1.00 98.75 121 TYR A CA 1
ATOM 944 C C . TYR A 1 121 ? -7.937 -1.183 5.193 1.00 98.75 121 TYR A C 1
ATOM 946 O O . TYR A 1 121 ? -7.849 -1.852 6.220 1.00 98.75 121 TYR A O 1
ATOM 954 N N . ILE A 1 122 ? -8.031 -1.727 3.983 1.00 98.75 122 ILE A N 1
ATOM 955 C CA . ILE A 1 122 ? -7.755 -3.131 3.684 1.00 98.75 122 ILE A CA 1
ATOM 956 C C . ILE A 1 122 ? -6.304 -3.197 3.224 1.00 98.75 122 ILE A C 1
ATOM 958 O O . ILE A 1 122 ? -5.928 -2.582 2.224 1.00 98.75 122 ILE A O 1
ATOM 962 N N . VAL A 1 123 ? -5.499 -3.917 3.989 1.00 98.50 123 VAL A N 1
ATOM 963 C CA . VAL A 1 123 ? -4.059 -4.036 3.809 1.00 98.50 123 VAL A CA 1
ATOM 964 C C . VAL A 1 123 ? -3.722 -5.440 3.335 1.00 98.50 123 VAL A C 1
ATOM 966 O O . VAL A 1 123 ? -4.180 -6.402 3.940 1.00 98.50 123 VAL A O 1
ATOM 969 N N . GLN A 1 124 ? -2.883 -5.540 2.309 1.00 98.38 124 GLN A N 1
ATOM 970 C CA . GLN A 1 124 ? -2.161 -6.745 1.930 1.00 98.38 124 GLN A CA 1
ATOM 971 C C . GLN A 1 124 ? -0.757 -6.690 2.536 1.00 98.38 124 GLN A C 1
ATOM 973 O O . GLN A 1 124 ? 0.023 -5.769 2.269 1.00 98.38 124 GLN A O 1
ATOM 978 N N . ASN A 1 125 ? -0.459 -7.664 3.391 1.00 97.44 125 ASN A N 1
ATOM 979 C CA . ASN A 1 125 ? 0.814 -7.769 4.091 1.00 97.44 125 ASN A CA 1
ATOM 980 C C . ASN A 1 125 ? 1.750 -8.775 3.398 1.00 97.44 125 ASN A C 1
ATOM 982 O O . ASN A 1 125 ? 1.362 -9.486 2.476 1.00 97.44 125 ASN A O 1
ATOM 986 N N . SER A 1 126 ? 3.001 -8.825 3.851 1.00 95.19 126 SER A N 1
ATOM 987 C CA . SER A 1 126 ? 4.066 -9.668 3.304 1.00 95.19 126 SER A CA 1
ATOM 988 C C . SER A 1 126 ? 4.680 -10.596 4.365 1.00 95.19 126 SER A C 1
ATOM 990 O O . SER A 1 126 ? 5.879 -10.864 4.330 1.00 95.19 126 SER A O 1
ATOM 992 N N . TRP A 1 127 ? 3.885 -11.037 5.348 1.00 95.31 127 TRP A N 1
ATOM 993 C CA . TRP A 1 127 ? 4.311 -11.920 6.452 1.00 95.31 127 TRP A CA 1
ATOM 994 C C . TRP A 1 127 ? 3.783 -13.358 6.323 1.00 95.31 127 TRP A C 1
ATOM 996 O O . TRP A 1 127 ? 3.810 -14.114 7.289 1.00 95.31 127 TRP A O 1
ATOM 1006 N N . GLY A 1 128 ? 3.338 -13.736 5.124 1.00 94.12 128 GLY A N 1
ATOM 1007 C CA . GLY A 1 128 ? 2.721 -15.031 4.848 1.00 94.12 128 GLY A CA 1
ATOM 1008 C C . GLY A 1 128 ? 1.211 -15.036 5.076 1.00 94.12 128 GLY A C 1
ATOM 1009 O O . GLY A 1 128 ? 0.648 -14.115 5.673 1.00 94.12 128 GLY A O 1
ATOM 1010 N N . ASP A 1 129 ? 0.569 -16.090 4.580 1.00 95.00 129 ASP A N 1
ATOM 1011 C CA . ASP A 1 129 ? -0.893 -16.198 4.536 1.00 95.00 129 ASP A CA 1
ATOM 1012 C C . ASP A 1 129 ? -1.507 -16.520 5.909 1.00 95.00 129 ASP A C 1
ATOM 1014 O O . ASP A 1 129 ? -2.679 -16.234 6.142 1.00 95.00 129 ASP A O 1
ATOM 1018 N N . ASP A 1 130 ? -0.702 -17.035 6.846 1.00 96.25 130 ASP A N 1
ATOM 1019 C CA . ASP A 1 130 ? -1.106 -17.293 8.236 1.00 96.25 130 ASP A CA 1
ATOM 1020 C C . ASP A 1 130 ? -1.360 -16.002 9.033 1.00 96.25 130 ASP A C 1
ATOM 1022 O O . ASP A 1 130 ? -1.967 -16.031 10.106 1.00 96.25 130 ASP A O 1
ATOM 1026 N N . TRP A 1 131 ? -0.873 -14.859 8.541 1.00 97.56 131 TRP A N 1
ATOM 1027 C CA . TRP A 1 131 ? -1.150 -13.569 9.152 1.00 97.56 131 TRP A CA 1
ATOM 1028 C C . TRP A 1 131 ? -2.475 -13.006 8.640 1.00 97.56 131 TRP A C 1
ATOM 1030 O O . TRP A 1 131 ? -2.724 -12.956 7.436 1.00 97.56 131 TRP A O 1
ATOM 1040 N N . GLY A 1 132 ? -3.295 -12.477 9.546 1.00 97.12 132 GLY A N 1
ATOM 1041 C CA . GLY A 1 132 ? -4.546 -11.842 9.164 1.00 97.12 132 GLY A CA 1
ATOM 1042 C C . GLY A 1 132 ? -5.584 -12.842 8.647 1.00 97.12 132 GLY A C 1
ATOM 1043 O O . GLY A 1 132 ? -5.726 -13.947 9.158 1.00 97.12 132 GLY A O 1
ATOM 1044 N N . ASP A 1 133 ? -6.341 -12.407 7.647 1.00 97.69 133 ASP A N 1
ATOM 1045 C CA . ASP A 1 133 ? -7.262 -13.218 6.857 1.00 97.69 133 ASP A CA 1
ATOM 1046 C C . ASP A 1 133 ? -6.591 -13.500 5.508 1.00 97.69 133 ASP A C 1
ATOM 1048 O O . ASP A 1 133 ? -6.704 -12.703 4.576 1.00 97.69 133 ASP A O 1
ATOM 1052 N N . ASN A 1 134 ? -5.819 -14.590 5.432 1.00 96.94 134 ASN A N 1
ATOM 1053 C CA . ASN A 1 134 ? -5.065 -14.990 4.237 1.00 96.94 134 ASN A CA 1
ATOM 1054 C C . ASN A 1 134 ? -4.119 -13.881 3.728 1.00 96.94 134 ASN A C 1
ATOM 1056 O O . ASN A 1 134 ? -4.172 -13.472 2.568 1.00 96.94 134 ASN A O 1
ATOM 1060 N N . GLY A 1 135 ? -3.305 -13.317 4.626 1.00 97.62 135 GLY A N 1
ATOM 1061 C CA . GLY A 1 135 ? -2.377 -12.220 4.325 1.00 97.62 135 GLY A CA 1
ATOM 1062 C C . GLY A 1 135 ? -3.022 -10.828 4.257 1.00 97.62 135 GLY A C 1
ATOM 1063 O O . GLY A 1 135 ? -2.307 -9.824 4.138 1.00 97.62 135 GLY A O 1
ATOM 1064 N N . LEU A 1 136 ? -4.354 -10.733 4.363 1.00 98.44 136 LEU A N 1
ATOM 1065 C CA . LEU A 1 136 ? -5.097 -9.472 4.381 1.00 98.44 136 LEU A CA 1
ATOM 1066 C C . LEU A 1 136 ? -5.481 -9.048 5.803 1.00 98.44 136 LEU A C 1
ATOM 1068 O O . LEU A 1 136 ? -5.698 -9.862 6.695 1.00 98.44 136 LEU A O 1
ATOM 1072 N N . GLY A 1 137 ? -5.640 -7.745 6.027 1.00 98.19 137 GLY A N 1
ATOM 1073 C CA . GLY A 1 137 ? -6.108 -7.224 7.309 1.00 98.19 137 GLY A CA 1
ATOM 1074 C C . GLY A 1 137 ? -6.864 -5.912 7.174 1.00 98.19 137 GLY A C 1
ATOM 1075 O O . GLY A 1 137 ? -6.492 -5.045 6.386 1.00 98.19 137 GLY A O 1
ATOM 1076 N N . LYS A 1 138 ? -7.919 -5.736 7.976 1.00 98.50 138 LYS A N 1
ATOM 1077 C CA . LYS A 1 138 ? -8.572 -4.431 8.138 1.00 98.50 138 LYS A CA 1
ATOM 1078 C C . LYS A 1 138 ? -7.863 -3.671 9.246 1.00 98.50 138 LYS A C 1
ATOM 1080 O O . LYS A 1 138 ? -7.880 -4.112 10.391 1.00 98.50 138 LYS A O 1
ATOM 1085 N N . ILE A 1 139 ? -7.257 -2.540 8.924 1.00 97.94 139 ILE A N 1
ATOM 1086 C CA . ILE A 1 139 ? -6.457 -1.740 9.853 1.00 97.94 139 ILE A CA 1
ATOM 1087 C C . ILE A 1 139 ? -7.107 -0.368 10.004 1.00 97.94 139 ILE A C 1
ATOM 1089 O O . ILE A 1 139 ? -7.453 0.246 8.997 1.00 97.94 139 ILE A O 1
ATOM 1093 N N . SER A 1 140 ? -7.267 0.127 11.235 1.00 96.81 140 SER A N 1
ATOM 1094 C CA . SER A 1 140 ? -7.737 1.504 11.457 1.00 96.81 140 SER A CA 1
ATOM 1095 C C . SER A 1 140 ? -6.898 2.495 10.644 1.00 96.81 140 SER A C 1
ATOM 1097 O O . SER A 1 140 ? -5.665 2.430 10.674 1.00 96.81 140 SER A O 1
ATOM 1099 N N . CYS A 1 141 ? -7.556 3.421 9.936 1.00 96.69 141 CYS A N 1
ATOM 1100 C CA . CYS A 1 141 ? -6.856 4.428 9.138 1.00 96.69 141 CYS A CA 1
ATOM 1101 C C . CYS A 1 141 ? -5.856 5.236 9.980 1.00 96.69 141 CYS A C 1
ATOM 1103 O O . CYS A 1 141 ? -4.800 5.577 9.470 1.00 96.69 141 CYS A O 1
ATOM 1105 N N . GLU A 1 142 ? -6.119 5.457 11.272 1.00 92.88 142 GLU A N 1
ATOM 1106 C CA . GLU A 1 142 ? -5.233 6.202 12.184 1.00 92.88 142 GLU A CA 1
ATOM 1107 C C . GLU A 1 142 ? -3.838 5.576 12.369 1.00 92.88 142 GLU A C 1
ATOM 1109 O O . GLU A 1 142 ? -2.925 6.229 12.873 1.00 92.88 142 GLU A O 1
ATOM 1114 N N . LEU A 1 143 ? -3.672 4.298 12.014 1.00 93.31 143 LEU A N 1
ATOM 1115 C CA . LEU A 1 143 ? -2.417 3.558 12.175 1.00 93.31 143 LEU A CA 1
ATOM 1116 C C . LEU A 1 143 ? -1.588 3.482 10.892 1.00 93.31 143 LEU A C 1
ATOM 1118 O O . LEU A 1 143 ? -0.470 2.966 10.931 1.00 93.31 143 LEU A O 1
ATOM 1122 N N . ILE A 1 144 ? -2.135 3.958 9.775 1.00 95.19 144 ILE A N 1
ATOM 1123 C CA . ILE A 1 144 ? -1.498 3.917 8.464 1.00 95.19 144 ILE A CA 1
ATOM 1124 C C . ILE A 1 144 ? -1.148 5.339 8.056 1.00 95.19 144 ILE A C 1
ATOM 1126 O O . ILE A 1 144 ? -2.008 6.208 8.028 1.00 95.19 144 ILE A O 1
ATOM 1130 N N . ASP A 1 145 ? 0.106 5.543 7.686 1.00 95.38 145 ASP A N 1
ATOM 1131 C CA . ASP A 1 145 ? 0.643 6.774 7.119 1.00 95.38 145 ASP A CA 1
ATOM 1132 C C . ASP A 1 145 ? 0.732 6.625 5.587 1.00 95.38 145 ASP A C 1
ATOM 1134 O O . ASP A 1 145 ? 1.607 5.891 5.110 1.00 95.38 145 ASP A O 1
ATOM 1138 N N . PRO A 1 146 ? -0.185 7.222 4.792 1.00 97.06 146 PRO A N 1
ATOM 1139 C CA . PRO A 1 146 ? -0.156 7.099 3.336 1.00 97.06 146 PRO A CA 1
ATOM 1140 C C . PRO A 1 146 ? 1.101 7.722 2.719 1.00 97.06 146 PRO A C 1
ATOM 1142 O O . PRO A 1 146 ? 1.320 8.930 2.829 1.00 97.06 146 PRO A O 1
ATOM 1145 N N . GLN A 1 147 ? 1.903 6.921 2.010 1.00 95.94 147 GLN A N 1
ATOM 1146 C CA . GLN A 1 147 ? 3.170 7.393 1.445 1.00 95.94 147 GLN A CA 1
ATOM 1147 C C . GLN A 1 147 ? 3.068 7.694 -0.046 1.00 95.94 147 GLN A C 1
ATOM 1149 O O . GLN A 1 147 ? 3.259 8.838 -0.463 1.00 95.94 147 GLN A O 1
ATOM 1154 N N . VAL A 1 148 ? 2.800 6.671 -0.860 1.00 97.44 148 VAL A N 1
ATOM 1155 C CA . VAL A 1 148 ? 3.028 6.744 -2.307 1.00 97.44 148 VAL A CA 1
ATOM 1156 C C . VAL A 1 148 ? 2.189 5.725 -3.069 1.00 97.44 148 VAL A C 1
ATOM 1158 O O . VAL A 1 148 ? 1.964 4.623 -2.577 1.00 97.44 148 VAL A O 1
ATOM 1161 N N . PHE A 1 149 ? 1.773 6.057 -4.289 1.00 98.06 149 PHE A N 1
ATOM 1162 C CA . PHE A 1 149 ? 1.268 5.079 -5.256 1.00 98.06 149 PHE A CA 1
ATOM 1163 C C . PHE A 1 149 ? 1.987 5.198 -6.602 1.00 98.06 149 PHE A C 1
ATOM 1165 O O . PHE A 1 149 ? 2.631 6.211 -6.900 1.00 98.06 149 PHE A O 1
ATOM 1172 N N . VAL A 1 150 ? 1.878 4.142 -7.408 1.00 97.44 150 VAL A N 1
ATOM 1173 C CA . VAL A 1 150 ? 2.379 4.110 -8.784 1.00 97.44 150 VAL A CA 1
ATOM 1174 C C . VAL A 1 150 ? 1.244 4.465 -9.738 1.00 97.44 150 VAL A C 1
ATOM 1176 O O . VAL A 1 150 ? 0.200 3.812 -9.768 1.00 97.44 150 VAL A O 1
ATOM 1179 N N . ASP A 1 151 ? 1.475 5.508 -10.522 1.00 95.81 151 ASP A N 1
ATOM 1180 C CA . ASP A 1 151 ? 0.620 5.939 -11.618 1.00 95.81 151 ASP A CA 1
ATOM 1181 C C . ASP A 1 151 ? 1.260 5.429 -12.915 1.00 95.81 151 ASP A C 1
ATOM 1183 O O . ASP A 1 151 ? 2.210 6.018 -13.430 1.00 95.81 151 ASP A O 1
ATOM 1187 N N . GLU A 1 152 ? 0.771 4.277 -13.380 1.00 94.62 152 GLU A N 1
ATOM 1188 C CA . GLU A 1 152 ? 1.239 3.539 -14.559 1.00 94.62 152 GLU A CA 1
ATOM 1189 C C . GLU A 1 152 ? 2.590 2.806 -14.405 1.00 94.62 152 GLU A C 1
ATOM 1191 O O . GLU A 1 152 ? 3.612 3.345 -13.968 1.00 94.62 152 GLU A O 1
ATOM 1196 N N . ALA A 1 153 ? 2.597 1.550 -14.852 1.00 94.31 153 ALA A N 1
ATOM 1197 C CA . ALA A 1 153 ? 3.788 0.745 -15.087 1.00 94.31 153 ALA A CA 1
ATOM 1198 C C . ALA A 1 153 ? 3.766 0.216 -16.528 1.00 94.31 153 ALA A C 1
ATOM 1200 O O . ALA A 1 153 ? 2.697 0.044 -17.112 1.00 94.31 153 ALA A O 1
ATOM 1201 N N . TYR A 1 154 ? 4.939 -0.020 -17.107 1.00 96.06 154 TYR A N 1
ATOM 1202 C CA . TYR A 1 154 ? 5.095 -0.462 -18.492 1.00 96.06 154 TYR A CA 1
ATOM 1203 C C . TYR A 1 154 ? 6.258 -1.446 -18.631 1.00 96.06 154 TYR A C 1
ATOM 1205 O O . TYR A 1 154 ? 7.166 -1.470 -17.798 1.00 96.06 154 TYR A O 1
ATOM 1213 N N . VAL A 1 155 ? 6.225 -2.249 -19.694 1.00 96.19 155 VAL A N 1
ATOM 1214 C CA . VAL A 1 155 ? 7.325 -3.144 -20.071 1.00 96.19 155 VAL A CA 1
ATOM 1215 C C . VAL A 1 155 ? 8.299 -2.382 -20.970 1.00 96.19 155 VAL A C 1
ATOM 1217 O O . VAL A 1 155 ? 7.895 -1.774 -21.961 1.00 96.19 155 VAL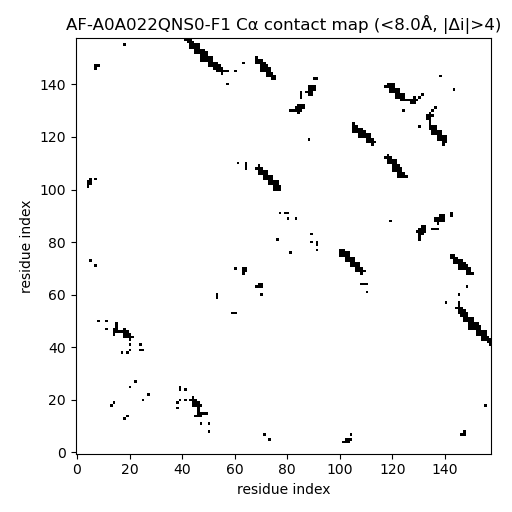 A O 1
ATOM 1220 N N . GLU A 1 156 ? 9.577 -2.399 -20.611 1.00 93.62 156 GLU A N 1
ATOM 1221 C CA . GLU A 1 156 ? 10.701 -1.937 -21.422 1.00 93.62 156 GLU A CA 1
ATOM 1222 C C . GLU A 1 156 ? 11.405 -3.160 -22.022 1.00 93.62 156 GLU A C 1
ATOM 1224 O O . GLU A 1 156 ? 11.837 -4.053 -21.289 1.00 93.62 156 GLU A O 1
ATOM 1229 N N . MET A 1 157 ? 11.501 -3.184 -23.352 1.00 89.56 157 MET A N 1
ATOM 1230 C CA . MET A 1 157 ? 12.281 -4.170 -24.101 1.00 89.56 157 MET A CA 1
ATOM 1231 C C . MET A 1 157 ? 13.720 -3.663 -24.257 1.00 89.56 157 MET A C 1
ATOM 1233 O O . MET A 1 157 ? 13.911 -2.484 -24.573 1.00 89.56 157 MET A O 1
ATOM 1237 N N . SER A 1 158 ? 14.708 -4.537 -24.064 1.00 77.12 158 SER A N 1
ATOM 1238 C CA . SER A 1 158 ? 16.136 -4.253 -24.307 1.00 77.12 158 SER A CA 1
ATOM 1239 C C . SER A 1 158 ? 16.605 -4.653 -25.698 1.00 77.12 158 SER A C 1
ATOM 1241 O O . SER A 1 158 ? 16.219 -5.769 -26.115 1.00 77.12 158 SER A O 1
#

Secondary structure (DSSP, 8-state):
----S--SHHHHHHHHHH-B--TTTS---TT---TTPPPP--SEEEEEEEEEE-TT-HHHHHHHHHTT--EEEEEE--TTTTT--S-SEE--------S-PPEEEEEEEEEEE-TTS-EEEEEE-SS-TTTTBTTEEEEEGGGEEEEEEEEEEEEEE-

Foldseek 3Di:
DDDCLDDPVVVLVVCQPPFADDCVQPPDDPPDDDPPDDHDDDQKGKHFDDKDWPQQDPVVQQVCLVVQWKFKWKFFDDPVQQVAAQPDEDDPPPPDPPDPTHMDIWIFNAKDADPVGFIWTWTQADPALRHHPGRIHTYGSVRIRTTITGDDMDMDGD

Radius of gyration: 17.19 Å; Cα contacts (8 Å, |Δi|>4): 282; chains: 1; bounding box: 49×32×49 Å

Nearest PDB structures (foldseek):
  3u8e-assembly1_A  TM=7.338E-01  e=2.810E-06  Crocus sativus
  5egw-assembly1_A  TM=7.322E-01  e=3.349E-06  Ambrosia artemisiifolia
  4axm-assembly2_B  TM=7.460E-01  e=1.725E-05  Homo sapiens
  2yjc-assembly1_A  TM=7.337E-01  e=1.725E-05  Homo sapiens
  6jd8-assembly1_A  TM=6.878E-01  e=3.914E-05  Homo sapiens

Sequence (158 aa):
MTFYDCDAIAPLSYVQRYGVCLASDHPYLLGAFDRNAQSPIVSEKIKVRKIVLLGGSHIEAKKAIDRGHPFIGGITVFPDLGTFEGKGIYRNKLKNKNKNWARHAVLVVGYGVTFSGEEYYIVQNSWGDDWGDNGLGKISCELIDPQVFVDEAYVEMS

Mean predicted aligned error: 5.38 Å

Solvent-accessible surface area (backbone atoms only — not comparable to full-atom values): 9343 Å² total; per-residue (Å²): 137,81,84,73,74,57,63,70,60,63,63,50,51,46,25,46,74,73,34,42,67,56,57,91,82,58,63,90,54,91,90,70,79,64,95,79,68,69,83,82,91,62,61,54,26,45,26,44,74,37,80,44,76,37,83,54,32,67,68,57,45,50,53,33,40,77,72,73,31,50,32,42,24,35,32,70,54,48,82,68,61,78,71,34,67,34,77,64,68,49,70,84,82,71,84,66,86,85,60,97,57,53,57,40,74,35,40,34,73,44,70,51,66,47,98,89,67,52,51,28,30,33,32,46,58,90,79,49,51,86,32,23,52,71,20,27,35,35,34,35,44,94,56,49,42,35,43,36,33,62,55,56,70,48,80,46,78,109

Organism: Erythranthe guttata (NCBI:txid4155)

InterPro domains:
  IPR000668 Peptidase C1A, papain C-terminal [PF00112] (12-140)
  IPR025660 Cysteine peptidase, histidine active site [PS00639] (102-112)
  IPR038765 Papain-like cysteine peptidase superfamily [SSF54001] (11-142)